Protein AF-A0A3D1LHX7-F1 (afdb_monomer)

Foldseek 3Di:
DDDDDDDDDDDDLQLVVLLVQQLVQQPVVPDPVDDDDDDDDRPDPPDDPQSVCCQAANHWDWDQDDDPPDHDDIDIDGDCPHQPSDPVGGDHPPPDPDD

Solvent-accessible surface area (backbone atoms only — not comparable to full-atom values): 6628 Å² total; per-residue (Å²): 139,83,82,84,68,89,83,84,84,78,89,80,68,61,27,60,57,51,21,52,50,50,36,52,60,52,50,73,66,56,88,73,92,61,92,80,86,86,86,77,90,80,94,60,98,79,76,47,71,63,38,53,46,24,13,40,49,10,44,82,42,73,49,72,74,91,56,99,85,61,94,66,82,66,44,78,46,60,42,81,73,14,30,44,59,47,98,88,41,60,72,65,83,79,79,73,80,87,126

pLDDT: mean 79.18, std 13.97, range [38.69, 94.44]

Secondary structure (DSSP, 8-state):
----PPPP-----HHHHHHHHHHHHHHHH---SSPPPP------TT--HHHHHHHHH--EEEE----TTS----EEEE-TTSS--STT-S---------

Sequence (99 aa):
MGILGPAEAQLVDDRTALKDSVIAKAAHYGDLGIGLVVAVNAINQHLEMIDIMEALFGQESFTFPANIGGAVEPQMQRLPNGAWNGLKGPKTHVFLPCW

Structure (mmCIF, N/CA/C/O backbone):
data_AF-A0A3D1LHX7-F1
#
_entry.id   AF-A0A3D1LHX7-F1
#
loop_
_atom_site.group_PDB
_atom_site.id
_atom_site.type_symbol
_atom_site.label_atom_id
_atom_site.label_alt_id
_atom_site.label_comp_id
_atom_site.label_asym_id
_atom_site.label_entity_id
_atom_site.label_seq_id
_atom_site.pdbx_PDB_ins_code
_atom_site.Cartn_x
_atom_site.Cartn_y
_atom_site.Cartn_z
_atom_site.occupancy
_atom_site.B_iso_or_equiv
_atom_site.auth_seq_id
_atom_site.auth_comp_id
_atom_site.auth_asym_id
_atom_site.auth_atom_id
_atom_site.pdbx_PDB_model_num
ATOM 1 N N . MET A 1 1 ? -14.245 -19.907 -40.488 1.00 40.28 1 MET A N 1
ATOM 2 C CA . MET A 1 1 ? -13.562 -18.597 -40.482 1.00 40.28 1 MET A CA 1
ATOM 3 C C . MET A 1 1 ? -14.100 -17.808 -39.302 1.00 40.28 1 MET A C 1
ATOM 5 O O . MET A 1 1 ? -15.252 -17.402 -39.355 1.00 40.28 1 MET A O 1
ATOM 9 N N . GLY A 1 2 ? -13.339 -17.711 -38.211 1.00 55.56 2 GLY A N 1
ATOM 10 C CA . GLY A 1 2 ? -13.710 -16.913 -37.039 1.00 55.56 2 GLY A CA 1
ATOM 11 C C . GLY A 1 2 ? -13.025 -15.555 -37.118 1.00 55.56 2 GLY A C 1
ATOM 12 O O . GLY A 1 2 ? -11.821 -15.497 -37.354 1.00 55.56 2 GLY A O 1
ATOM 13 N N . ILE A 1 3 ? -13.795 -14.481 -36.981 1.00 61.28 3 ILE A N 1
ATOM 14 C CA . ILE A 1 3 ? -13.286 -13.111 -36.983 1.00 61.28 3 ILE A CA 1
ATOM 15 C C . ILE A 1 3 ? -12.829 -12.811 -35.551 1.00 61.28 3 ILE A C 1
ATOM 17 O O . ILE A 1 3 ? -13.645 -12.852 -34.633 1.00 61.28 3 ILE A O 1
ATOM 21 N N . LEU A 1 4 ? -11.535 -12.559 -35.346 1.00 60.06 4 LEU A N 1
ATOM 22 C CA . LEU A 1 4 ? -11.024 -12.008 -34.089 1.00 60.06 4 LEU A CA 1
ATOM 23 C C . LEU A 1 4 ? -11.477 -10.545 -34.016 1.00 60.06 4 LEU A C 1
ATOM 25 O O . LEU A 1 4 ? -10.975 -9.701 -34.757 1.00 60.06 4 LEU A O 1
ATOM 29 N N . GLY A 1 5 ? -12.475 -10.267 -33.173 1.00 66.62 5 GLY A N 1
ATOM 30 C CA . GLY A 1 5 ? -12.801 -8.899 -32.770 1.00 66.62 5 GLY A CA 1
ATOM 31 C C . GLY A 1 5 ? -11.620 -8.265 -32.024 1.00 66.62 5 GLY A C 1
ATOM 32 O O . GLY A 1 5 ? -10.747 -8.997 -31.550 1.00 66.62 5 GLY A O 1
ATOM 33 N N . PRO A 1 6 ? -11.550 -6.926 -31.939 1.00 68.31 6 PRO A N 1
ATOM 34 C CA . PRO A 1 6 ? -10.450 -6.252 -31.260 1.00 68.31 6 PRO A CA 1
ATOM 35 C C . PRO A 1 6 ? -10.331 -6.772 -29.824 1.00 68.31 6 PRO A C 1
ATOM 37 O O . PRO A 1 6 ? -11.308 -6.793 -29.079 1.00 68.31 6 PRO A O 1
ATOM 40 N N . ALA A 1 7 ? -9.138 -7.235 -29.457 1.00 71.38 7 ALA A N 1
ATOM 41 C CA . ALA A 1 7 ? -8.843 -7.612 -28.086 1.00 71.38 7 ALA A CA 1
ATOM 42 C C . ALA A 1 7 ? -8.666 -6.330 -27.265 1.00 71.38 7 ALA A C 1
ATOM 44 O O . ALA A 1 7 ? -7.752 -5.547 -27.527 1.00 71.38 7 ALA A O 1
ATOM 45 N N . GLU A 1 8 ? -9.540 -6.110 -26.288 1.00 73.62 8 GLU A N 1
ATOM 46 C CA . GLU A 1 8 ? -9.345 -5.081 -25.271 1.00 73.62 8 GLU A CA 1
ATOM 47 C C . GLU A 1 8 ? -8.505 -5.669 -24.134 1.00 73.62 8 GLU A C 1
ATOM 49 O O . GLU A 1 8 ? -8.843 -6.709 -23.570 1.00 73.62 8 GLU A O 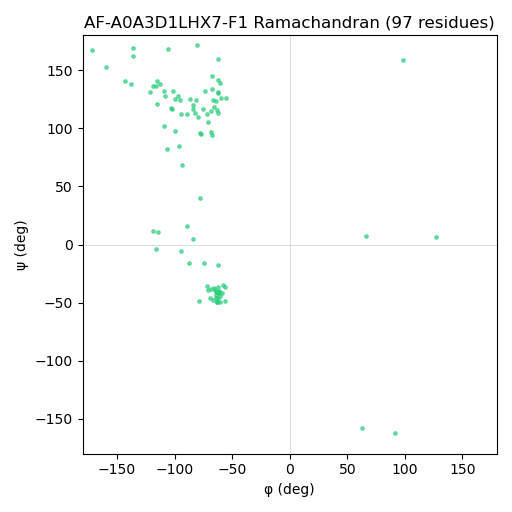1
ATOM 54 N N . ALA A 1 9 ? -7.393 -5.010 -23.809 1.00 74.31 9 ALA A N 1
ATOM 55 C CA . ALA A 1 9 ? -6.572 -5.326 -22.648 1.00 74.31 9 ALA A CA 1
ATOM 56 C C . ALA A 1 9 ? -6.727 -4.201 -21.620 1.00 74.31 9 ALA A C 1
ATOM 58 O O . ALA A 1 9 ? -6.622 -3.024 -21.966 1.00 74.31 9 ALA A O 1
ATOM 59 N N . GLN A 1 10 ? -6.965 -4.562 -20.361 1.00 74.25 10 GLN A N 1
ATOM 60 C CA . GLN A 1 10 ? -6.996 -3.626 -19.240 1.00 74.25 10 GLN A CA 1
ATOM 61 C C . GLN A 1 10 ? -5.854 -3.958 -18.282 1.00 74.25 10 GLN A C 1
ATOM 63 O O . GLN A 1 10 ? -5.558 -5.128 -18.044 1.00 74.25 10 GLN A O 1
ATOM 68 N N . LEU A 1 11 ? -5.207 -2.924 -17.744 1.00 75.88 11 LEU A N 1
ATOM 69 C CA . LEU A 1 11 ? -4.261 -3.081 -16.644 1.00 75.88 11 LEU A CA 1
ATOM 70 C C . LEU A 1 11 ? -5.050 -3.167 -15.338 1.00 75.88 11 LEU A C 1
ATOM 72 O O . LEU A 1 11 ? -5.824 -2.263 -15.023 1.00 75.88 11 LEU A O 1
ATOM 76 N N . VAL A 1 12 ? -4.836 -4.241 -14.587 1.00 78.38 12 VAL A N 1
ATOM 77 C CA . VAL A 1 12 ? -5.395 -4.428 -13.247 1.00 78.38 12 VAL A CA 1
ATOM 78 C C . VAL A 1 12 ? -4.304 -4.077 -12.234 1.00 78.38 12 VAL A C 1
ATOM 80 O O . VAL A 1 12 ? -3.197 -4.599 -12.322 1.00 78.38 12 VAL A O 1
ATOM 83 N N . ASP A 1 13 ? -4.589 -3.154 -11.310 1.00 83.56 13 ASP A N 1
ATOM 84 C CA . ASP A 1 13 ? -3.674 -2.761 -10.224 1.00 83.56 13 ASP A CA 1
ATOM 85 C C . ASP A 1 13 ? -4.172 -3.335 -8.889 1.00 83.56 13 ASP A C 1
ATOM 87 O O . ASP A 1 13 ? -4.847 -2.663 -8.102 1.00 83.56 13 ASP A O 1
ATOM 91 N N . ASP A 1 14 ? -3.839 -4.601 -8.647 1.00 84.81 14 ASP A N 1
ATOM 92 C CA . ASP A 1 14 ? -4.252 -5.326 -7.444 1.00 84.81 14 ASP A CA 1
ATOM 93 C C . ASP A 1 14 ? -3.528 -4.871 -6.186 1.00 84.81 14 ASP A C 1
ATOM 95 O O . ASP A 1 14 ? -4.122 -4.769 -5.105 1.00 84.81 14 ASP A O 1
ATOM 99 N N . ARG A 1 15 ? -2.250 -4.517 -6.331 1.00 89.19 15 ARG A N 1
ATOM 100 C CA . ARG A 1 15 ? -1.427 -4.043 -5.219 1.00 89.19 15 ARG A CA 1
ATOM 101 C C . ARG A 1 15 ? -2.009 -2.792 -4.565 1.00 89.19 15 ARG A C 1
ATOM 103 O O . ARG A 1 15 ? -2.013 -2.694 -3.336 1.00 89.19 15 ARG A O 1
ATOM 110 N N . THR A 1 16 ? -2.510 -1.831 -5.348 1.00 90.00 16 THR A N 1
ATOM 111 C CA . THR A 1 16 ? -3.030 -0.572 -4.798 1.00 90.00 16 THR A CA 1
ATOM 112 C C . THR A 1 16 ? -4.317 -0.823 -4.019 1.00 90.00 16 THR A C 1
ATOM 114 O O . THR A 1 16 ? -4.417 -0.397 -2.868 1.00 90.00 16 THR A O 1
ATOM 117 N N . ALA A 1 17 ? -5.247 -1.597 -4.585 1.00 89.69 17 ALA A N 1
ATOM 118 C CA . ALA A 1 17 ? -6.501 -1.944 -3.920 1.00 89.69 17 ALA A CA 1
ATOM 119 C C . ALA A 1 17 ? -6.276 -2.731 -2.614 1.00 89.69 17 ALA A C 1
ATOM 121 O O . ALA A 1 17 ? -6.925 -2.461 -1.593 1.00 89.69 17 ALA A O 1
ATOM 122 N N . LEU A 1 18 ? -5.324 -3.672 -2.616 1.00 91.19 18 LEU A N 1
ATOM 123 C CA . LEU A 1 18 ? -4.974 -4.452 -1.431 1.00 91.19 18 LEU A CA 1
ATOM 124 C C . LEU A 1 18 ? -4.339 -3.575 -0.343 1.00 91.19 18 LEU A C 1
ATOM 126 O O . LEU A 1 18 ? -4.767 -3.623 0.814 1.00 91.19 18 LEU A O 1
ATOM 130 N N . LYS A 1 19 ? -3.359 -2.740 -0.710 1.00 92.06 19 LYS A N 1
ATOM 131 C CA . LYS A 1 19 ? -2.701 -1.794 0.203 1.00 92.06 19 LYS A CA 1
ATOM 132 C C . LYS A 1 19 ? -3.721 -0.870 0.868 1.00 92.06 19 LYS A C 1
ATOM 134 O O . LYS A 1 19 ? -3.713 -0.728 2.091 1.00 92.06 19 LYS A O 1
ATOM 139 N N . ASP A 1 20 ? -4.611 -0.273 0.081 1.00 91.12 20 ASP A N 1
ATOM 140 C CA . ASP A 1 20 ? -5.597 0.681 0.588 1.00 91.12 20 ASP A CA 1
ATOM 141 C C . ASP A 1 20 ? -6.597 -0.001 1.531 1.00 91.12 20 ASP A C 1
ATOM 143 O O . ASP A 1 20 ? -6.934 0.550 2.579 1.00 91.12 20 ASP A O 1
ATOM 147 N N . SER A 1 21 ? -6.993 -1.242 1.234 1.00 91.00 21 SER A N 1
ATOM 148 C CA . SER A 1 21 ? -7.862 -2.042 2.109 1.00 91.00 21 SER A CA 1
ATOM 149 C C . SER A 1 21 ? -7.208 -2.363 3.460 1.00 91.00 21 SER A C 1
ATOM 151 O O . SER A 1 21 ? -7.859 -2.282 4.506 1.00 91.00 21 SER A O 1
ATOM 153 N N . VAL A 1 22 ? -5.912 -2.694 3.459 1.00 90.06 22 VAL A N 1
ATOM 154 C CA . VAL A 1 22 ? -5.127 -2.909 4.686 1.00 90.06 22 VAL A CA 1
ATOM 155 C C . VAL A 1 22 ? -5.056 -1.622 5.509 1.00 90.06 22 VAL A C 1
ATOM 157 O O . VAL A 1 22 ? -5.347 -1.650 6.706 1.00 90.06 22 VAL A O 1
ATOM 160 N N . ILE A 1 23 ? -4.706 -0.497 4.875 1.00 89.56 23 ILE A N 1
ATOM 161 C CA . ILE A 1 23 ? -4.589 0.807 5.544 1.00 89.56 23 ILE A CA 1
ATOM 162 C C . ILE A 1 23 ? -5.939 1.236 6.120 1.00 89.56 23 ILE A C 1
ATOM 164 O O . ILE A 1 23 ? -5.995 1.638 7.280 1.00 89.56 23 ILE A O 1
ATOM 168 N N . ALA A 1 24 ? -7.027 1.111 5.358 1.00 89.12 24 ALA A N 1
ATOM 169 C CA . ALA A 1 24 ? -8.367 1.473 5.809 1.00 89.12 24 ALA A CA 1
ATOM 170 C C . ALA A 1 24 ? -8.799 0.650 7.031 1.00 89.12 24 ALA A C 1
ATOM 172 O O . ALA A 1 24 ? -9.300 1.206 8.011 1.00 89.12 24 ALA A O 1
ATOM 173 N N . LYS A 1 25 ? -8.553 -0.667 7.016 1.00 88.06 25 LYS A N 1
ATOM 174 C CA . LYS A 1 25 ? -8.889 -1.535 8.148 1.00 88.06 25 LYS A CA 1
ATOM 175 C C . LYS A 1 25 ? -8.022 -1.251 9.373 1.00 88.06 25 LYS A C 1
ATOM 177 O O . LYS A 1 25 ? -8.546 -1.260 10.480 1.00 88.06 25 LYS A O 1
ATOM 182 N N . ALA A 1 26 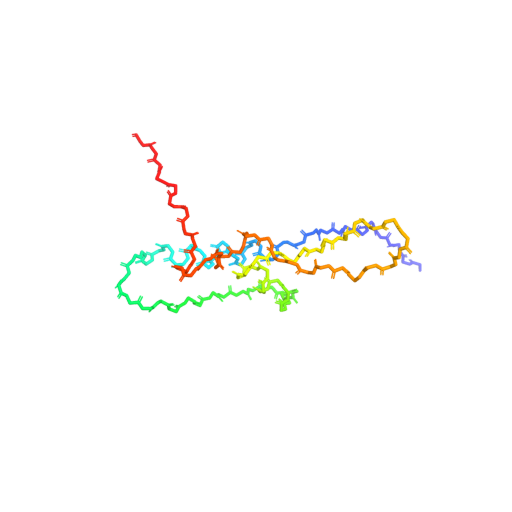? -6.732 -0.970 9.189 1.00 85.31 26 ALA A N 1
ATOM 183 C CA . ALA A 1 26 ? 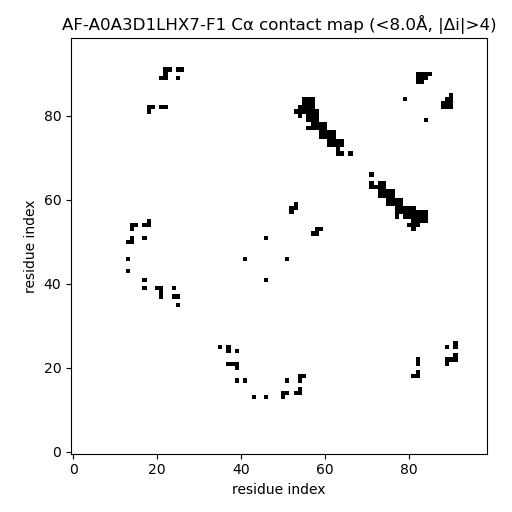-5.857 -0.560 10.285 1.00 85.31 26 ALA A CA 1
ATOM 18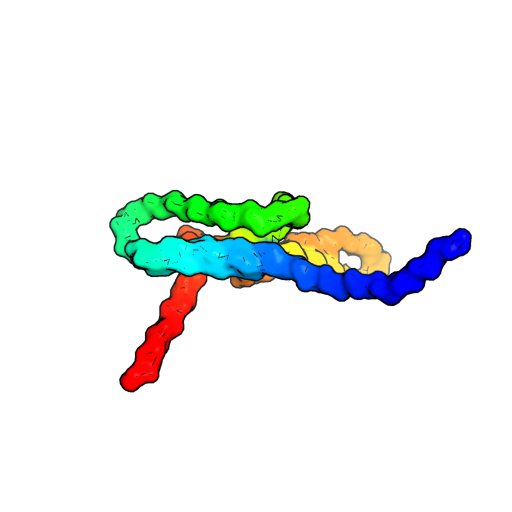4 C C . ALA A 1 26 ? -6.308 0.781 10.891 1.00 85.31 26 ALA A C 1
ATOM 186 O O . ALA A 1 26 ? -6.449 0.895 12.106 1.00 85.31 26 ALA A O 1
ATOM 187 N N . ALA A 1 27 ? -6.611 1.768 10.041 1.00 85.44 27 ALA A N 1
ATOM 188 C CA . ALA A 1 27 ? -7.061 3.096 10.450 1.00 85.44 27 ALA A CA 1
ATOM 189 C C . ALA A 1 27 ? -8.385 3.065 11.221 1.00 85.44 27 ALA A C 1
ATOM 191 O O . ALA A 1 27 ? -8.550 3.829 12.167 1.00 85.44 27 ALA A O 1
ATOM 192 N N . HIS A 1 28 ? -9.310 2.177 10.842 1.00 86.50 28 HIS A N 1
ATOM 193 C CA . HIS A 1 28 ? -10.615 2.054 11.491 1.00 86.50 28 HIS A CA 1
ATOM 194 C C . HIS A 1 28 ? -10.514 1.805 13.003 1.00 86.50 28 HIS A C 1
ATOM 196 O O . HIS A 1 28 ? -11.331 2.323 13.761 1.00 86.50 28 HIS A O 1
ATOM 202 N N . TYR A 1 29 ? -9.514 1.037 13.442 1.00 82.69 29 TYR A N 1
ATOM 203 C CA . TYR A 1 29 ? -9.328 0.716 14.857 1.00 82.69 29 TYR A CA 1
ATOM 204 C C . TYR A 1 29 ? -8.489 1.747 15.621 1.00 82.69 29 TYR A C 1
ATOM 206 O O . TYR A 1 29 ? -8.537 1.765 16.848 1.00 82.69 29 TYR A O 1
ATOM 214 N N . GLY A 1 30 ? -7.753 2.616 14.924 1.00 76.94 30 GLY A N 1
ATOM 215 C CA . GLY A 1 30 ? -6.865 3.592 15.551 1.00 76.94 30 GLY A CA 1
ATOM 216 C C . GLY A 1 30 ? -5.731 2.948 16.358 1.00 76.94 30 GLY A C 1
ATOM 217 O O . GLY A 1 30 ? -5.347 1.801 16.128 1.00 76.94 30 GLY A O 1
ATOM 218 N N . ASP A 1 31 ? -5.170 3.709 17.299 1.00 80.62 31 ASP A N 1
ATOM 219 C CA . ASP A 1 31 ? -4.161 3.194 18.225 1.00 80.62 31 ASP A CA 1
ATOM 220 C C . ASP A 1 31 ? -4.837 2.459 19.389 1.00 80.62 31 ASP A C 1
ATOM 222 O O . ASP A 1 31 ? -5.530 3.062 20.209 1.00 80.62 31 ASP A O 1
ATOM 226 N N . LEU A 1 32 ? -4.632 1.144 19.448 1.00 79.44 32 LEU A N 1
ATOM 227 C CA . LEU A 1 32 ? -5.180 0.282 20.494 1.00 79.44 32 LEU A CA 1
ATOM 228 C C . LEU A 1 32 ? -4.202 0.054 21.661 1.00 79.44 32 LEU A C 1
ATOM 230 O O . LEU A 1 32 ? -4.565 -0.616 22.627 1.00 79.44 32 LEU A O 1
ATOM 234 N N . GLY A 1 33 ? -2.952 0.531 21.573 1.00 80.12 33 GLY A N 1
ATOM 235 C CA . GLY A 1 33 ? -1.899 0.241 22.558 1.00 80.12 33 GLY A CA 1
ATOM 236 C C . GLY A 1 33 ? -1.461 -1.233 22.617 1.00 80.12 33 GLY A C 1
ATOM 237 O O . GLY A 1 33 ? -0.684 -1.613 23.492 1.00 80.12 33 GLY A O 1
ATOM 238 N N . ILE A 1 34 ? -1.951 -2.067 21.695 1.00 80.19 34 ILE A N 1
ATOM 239 C CA . ILE A 1 34 ? -1.656 -3.499 21.563 1.00 80.19 34 ILE A CA 1
ATOM 240 C C . ILE A 1 34 ? -1.423 -3.857 20.091 1.00 80.19 34 ILE A C 1
ATOM 242 O O . ILE A 1 34 ? -1.808 -3.114 19.188 1.00 80.19 34 ILE A O 1
ATOM 246 N N . GLY A 1 35 ? -0.796 -5.008 19.835 1.00 76.94 35 GLY A N 1
ATOM 247 C CA . GLY A 1 35 ? -0.580 -5.494 18.471 1.00 76.94 35 GLY A CA 1
ATOM 248 C C . GLY A 1 35 ? -1.899 -5.753 17.734 1.00 76.94 35 GLY A C 1
ATOM 249 O O . GLY A 1 35 ? -2.783 -6.427 18.260 1.00 76.94 35 GLY A O 1
ATOM 250 N N . LEU A 1 36 ? -2.013 -5.244 16.506 1.00 75.06 36 LEU A N 1
ATOM 251 C CA . LEU A 1 36 ? -3.175 -5.435 15.638 1.00 75.06 36 LEU A CA 1
ATOM 252 C C . LEU A 1 36 ? -2.887 -6.510 14.582 1.00 75.06 36 LEU A C 1
ATOM 254 O O . LEU A 1 36 ? -1.870 -6.453 13.892 1.00 75.06 36 LEU A O 1
ATOM 258 N N . VAL A 1 37 ? -3.817 -7.452 14.408 1.00 83.25 37 VAL A N 1
ATOM 259 C CA . VAL A 1 37 ? -3.822 -8.387 13.273 1.00 83.25 37 VAL A CA 1
ATOM 260 C C . VAL A 1 37 ? -4.868 -7.919 12.265 1.00 83.25 37 VAL A C 1
ATOM 262 O O . VAL A 1 37 ? -6.061 -7.884 12.563 1.00 83.25 37 VAL A O 1
ATOM 265 N N . VAL A 1 38 ? -4.422 -7.558 11.060 1.00 80.81 38 VAL A N 1
ATOM 266 C CA . VAL A 1 38 ? -5.293 -7.095 9.971 1.00 80.81 38 VAL A CA 1
ATOM 267 C C . VA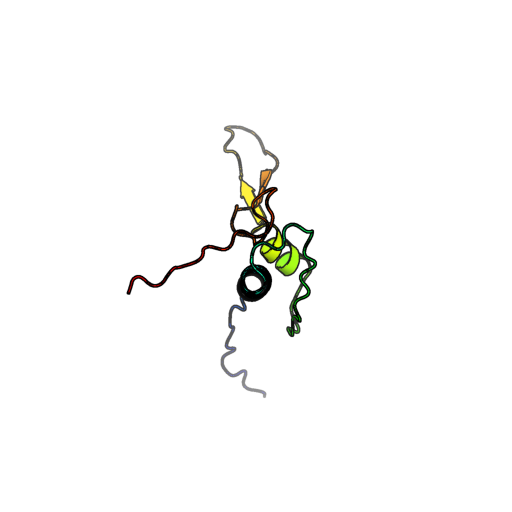L A 1 38 ? -5.475 -8.220 8.959 1.00 80.81 38 VAL A C 1
ATOM 269 O O . VAL A 1 38 ? -4.522 -8.642 8.316 1.00 80.81 38 VAL A O 1
ATOM 272 N N . ALA A 1 39 ? -6.713 -8.682 8.797 1.00 85.94 39 ALA A N 1
ATOM 273 C CA . ALA A 1 39 ? -7.096 -9.620 7.744 1.00 85.94 39 ALA A CA 1
ATOM 274 C C . ALA A 1 39 ? -7.950 -8.905 6.691 1.00 85.94 39 ALA A C 1
ATOM 276 O O . ALA A 1 39 ? -8.955 -8.280 7.042 1.00 85.94 39 ALA A O 1
ATOM 277 N N . VAL A 1 40 ? -7.581 -9.007 5.417 1.00 84.69 40 VAL A N 1
ATOM 278 C CA . VAL A 1 40 ? -8.327 -8.437 4.285 1.00 84.69 40 VAL A CA 1
ATOM 279 C C . VAL A 1 40 ? -8.750 -9.577 3.369 1.00 84.69 40 VAL A C 1
ATOM 281 O O . VAL A 1 40 ? -7.965 -10.486 3.115 1.00 84.69 40 VAL A O 1
ATOM 284 N N . ASN A 1 41 ? -9.996 -9.544 2.898 1.00 86.50 41 ASN A N 1
ATOM 285 C CA . ASN A 1 41 ? -10.454 -10.469 1.870 1.00 86.50 41 ASN A CA 1
ATOM 286 C C . ASN A 1 41 ? -10.053 -9.914 0.501 1.00 86.50 41 ASN A C 1
ATOM 288 O O . ASN A 1 41 ? -10.471 -8.810 0.155 1.00 86.50 41 ASN A O 1
ATOM 292 N N . ALA A 1 42 ? -9.258 -10.663 -0.256 1.00 82.25 42 ALA A N 1
ATOM 293 C CA . ALA A 1 42 ? -8.839 -10.282 -1.595 1.00 82.25 42 ALA A CA 1
ATOM 294 C C . ALA A 1 42 ? -9.539 -11.194 -2.609 1.00 82.25 42 ALA A C 1
ATOM 296 O O . ALA A 1 42 ? -9.172 -12.354 -2.776 1.00 82.25 42 ALA A O 1
ATOM 297 N N . ILE A 1 43 ? -10.587 -10.676 -3.252 1.00 78.75 43 ILE A N 1
ATOM 298 C CA . ILE A 1 43 ? -11.329 -11.399 -4.289 1.00 78.75 43 ILE A CA 1
ATOM 299 C C . ILE A 1 43 ? -10.777 -10.956 -5.646 1.00 78.75 43 ILE A C 1
ATOM 301 O O . ILE A 1 43 ? -11.311 -10.039 -6.264 1.00 78.75 43 ILE A O 1
ATOM 305 N N . ASN A 1 44 ? -9.694 -11.593 -6.093 1.00 78.06 44 ASN A N 1
ATOM 306 C CA . ASN A 1 44 ? -9.182 -11.457 -7.456 1.00 78.06 44 ASN A CA 1
ATOM 307 C C . ASN A 1 44 ? -8.641 -12.810 -7.959 1.00 78.06 44 ASN A C 1
ATOM 309 O O . ASN A 1 44 ? -8.035 -13.563 -7.201 1.00 78.06 44 ASN A O 1
ATOM 313 N N . GLN A 1 45 ? -8.892 -13.123 -9.232 1.00 76.06 45 GLN A N 1
ATOM 314 C CA . GLN A 1 45 ? -8.414 -14.328 -9.917 1.00 76.06 45 GLN A CA 1
ATOM 315 C C . GLN A 1 45 ? -6.917 -14.289 -10.277 1.00 76.06 45 GLN A C 1
ATOM 317 O O . GLN A 1 45 ? -6.348 -15.334 -10.579 1.00 76.06 45 GLN A O 1
ATOM 322 N N . HIS A 1 46 ? -6.298 -13.109 -10.246 1.00 82.00 46 HIS A N 1
ATOM 323 C CA . HIS A 1 46 ? -4.924 -12.845 -10.676 1.00 82.00 46 HIS A CA 1
ATOM 324 C C . HIS A 1 46 ? -4.024 -12.333 -9.549 1.00 82.00 46 HIS A C 1
ATOM 326 O O . HIS A 1 46 ? -2.918 -11.892 -9.824 1.00 82.00 46 HIS A O 1
ATOM 332 N N . LEU A 1 47 ? -4.476 -12.398 -8.292 1.00 86.00 47 LEU A N 1
ATOM 333 C CA . LEU A 1 47 ? -3.650 -11.977 -7.166 1.00 86.00 47 LEU A CA 1
ATOM 334 C C . LEU A 1 47 ? -2.471 -12.938 -6.987 1.00 86.00 47 LEU A C 1
ATOM 336 O O . LEU A 1 47 ? -2.659 -14.099 -6.607 1.00 86.00 47 LEU A O 1
ATOM 340 N N . GLU A 1 48 ? -1.260 -12.433 -7.187 1.00 89.06 48 GLU A N 1
ATOM 341 C CA . GLU A 1 48 ? -0.036 -13.193 -6.990 1.00 89.06 48 GLU A CA 1
ATOM 342 C C . GLU A 1 48 ? 0.703 -12.771 -5.713 1.00 89.06 48 GLU A C 1
ATOM 344 O O . GLU A 1 48 ? 0.415 -11.762 -5.064 1.00 89.06 48 GLU A O 1
ATOM 349 N N . MET A 1 49 ? 1.703 -13.570 -5.330 1.00 91.12 49 MET A N 1
ATOM 350 C CA . MET A 1 49 ? 2.556 -13.257 -4.181 1.00 91.12 49 MET A CA 1
ATOM 351 C C . MET A 1 49 ? 3.249 -11.899 -4.346 1.00 91.12 49 MET A C 1
ATOM 353 O O . MET A 1 49 ? 3.434 -11.190 -3.359 1.00 91.12 49 MET A O 1
ATOM 357 N N . ILE A 1 50 ? 3.618 -11.520 -5.574 1.00 91.38 50 ILE A N 1
ATOM 358 C CA . ILE A 1 50 ? 4.267 -10.234 -5.833 1.00 91.38 50 ILE A CA 1
ATOM 359 C C . ILE A 1 50 ? 3.332 -9.066 -5.504 1.00 91.38 50 ILE A C 1
ATOM 361 O O . ILE A 1 50 ? 3.751 -8.171 -4.779 1.00 91.38 50 ILE A O 1
ATOM 365 N N . ASP A 1 51 ? 2.050 -9.124 -5.878 1.00 90.69 51 ASP A N 1
ATOM 366 C CA . ASP A 1 51 ? 1.070 -8.079 -5.550 1.00 90.69 51 ASP A CA 1
ATOM 367 C C . ASP A 1 51 ? 0.898 -7.916 -4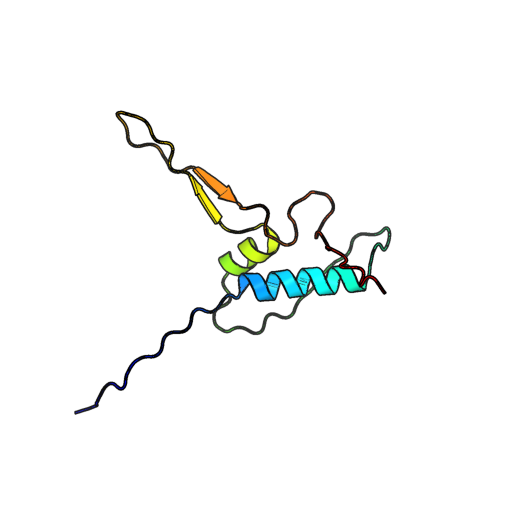.039 1.00 90.69 51 ASP A C 1
ATOM 369 O O . ASP A 1 51 ? 0.826 -6.798 -3.524 1.00 90.69 51 ASP A O 1
ATOM 373 N N . ILE A 1 52 ? 0.885 -9.040 -3.312 1.00 92.06 52 ILE A N 1
ATOM 374 C CA . ILE A 1 52 ? 0.823 -9.054 -1.847 1.00 92.06 52 ILE A CA 1
ATOM 375 C C . ILE A 1 52 ? 2.077 -8.395 -1.265 1.00 92.06 52 ILE A C 1
ATOM 377 O O . ILE A 1 52 ? 1.978 -7.511 -0.411 1.00 92.06 52 ILE A O 1
ATOM 381 N N . MET A 1 53 ? 3.263 -8.790 -1.729 1.00 93.00 53 MET A N 1
ATOM 382 C CA . MET A 1 53 ? 4.530 -8.246 -1.240 1.00 93.00 53 MET A CA 1
ATOM 383 C C . MET A 1 53 ? 4.677 -6.757 -1.562 1.00 93.00 53 MET A C 1
ATOM 385 O O . MET A 1 53 ? 5.137 -5.994 -0.711 1.00 93.00 53 MET A O 1
ATOM 389 N N . GLU A 1 54 ? 4.248 -6.321 -2.743 1.00 93.88 54 GLU A N 1
ATOM 390 C CA . GLU A 1 54 ? 4.271 -4.917 -3.140 1.00 93.88 54 GLU A CA 1
ATOM 391 C C . GLU A 1 54 ? 3.24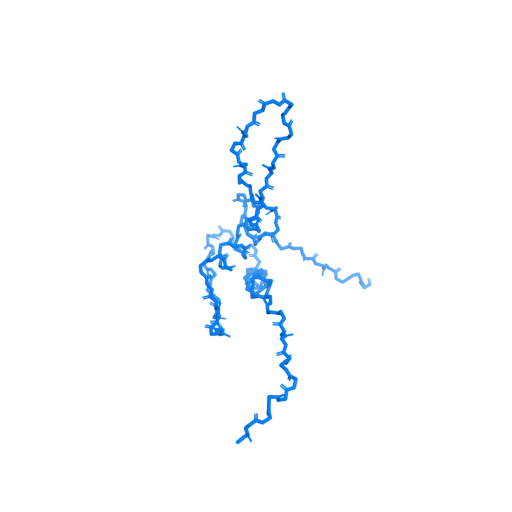2 -4.075 -2.379 1.00 93.88 54 GLU A C 1
ATOM 393 O O . GLU A 1 54 ? 3.557 -2.962 -1.950 1.00 93.88 54 GLU A O 1
ATOM 398 N N . ALA A 1 55 ? 2.042 -4.606 -2.129 1.00 92.56 55 ALA A N 1
ATOM 399 C CA . ALA A 1 55 ? 1.041 -3.941 -1.301 1.00 92.56 55 ALA A CA 1
ATOM 400 C C . ALA A 1 55 ? 1.524 -3.748 0.143 1.00 92.56 55 ALA A C 1
ATOM 402 O O . ALA A 1 55 ? 1.312 -2.689 0.740 1.00 92.56 55 ALA A O 1
ATOM 403 N N . LEU A 1 56 ? 2.185 -4.759 0.717 1.00 91.62 56 LEU A N 1
ATOM 404 C CA . LEU A 1 56 ? 2.642 -4.730 2.105 1.00 91.62 56 LEU A CA 1
ATOM 405 C C . LEU A 1 56 ? 3.926 -3.918 2.277 1.00 91.62 56 LEU A C 1
ATOM 407 O O . LEU A 1 56 ? 3.982 -3.058 3.153 1.00 91.62 56 LEU A O 1
ATOM 411 N N . PHE A 1 57 ? 4.940 -4.161 1.450 1.00 91.94 57 PHE A N 1
ATOM 412 C CA . PHE A 1 57 ? 6.309 -3.676 1.673 1.00 91.94 57 PHE A CA 1
ATOM 413 C C . PHE A 1 57 ? 6.799 -2.699 0.607 1.00 91.94 57 PHE A C 1
ATOM 415 O O . PHE A 1 57 ? 7.887 -2.141 0.741 1.00 91.94 57 PHE A O 1
ATOM 422 N N . GLY A 1 58 ? 5.986 -2.462 -0.418 1.00 93.25 58 GLY A N 1
ATOM 423 C CA . GLY A 1 58 ? 6.272 -1.536 -1.497 1.00 93.25 58 GLY A CA 1
ATOM 424 C C . GLY A 1 58 ? 6.811 -2.209 -2.750 1.00 93.25 58 GLY A C 1
ATOM 425 O O . GLY A 1 58 ? 7.314 -3.336 -2.716 1.00 93.25 58 GLY A O 1
ATOM 426 N N . GLN A 1 59 ? 6.668 -1.489 -3.859 1.00 94.44 59 GLN A N 1
ATOM 427 C CA . GLN A 1 59 ? 6.965 -1.976 -5.205 1.00 94.44 59 GLN A CA 1
ATOM 428 C C . GLN A 1 59 ? 8.434 -2.336 -5.376 1.00 94.44 59 GLN A C 1
ATOM 430 O O . GLN A 1 59 ? 9.312 -1.621 -4.882 1.00 94.44 59 GLN A O 1
ATOM 435 N N . GLU A 1 60 ? 8.690 -3.417 -6.102 1.00 93.38 60 GLU A N 1
ATOM 436 C CA . GLU A 1 60 ? 10.032 -3.822 -6.489 1.00 93.38 60 GLU A CA 1
ATOM 437 C C . GLU A 1 60 ? 10.612 -2.811 -7.486 1.00 93.38 60 GLU A C 1
ATOM 439 O O . GLU A 1 60 ? 9.956 -2.357 -8.421 1.00 93.38 60 GLU A O 1
ATOM 444 N N . SER A 1 61 ? 11.858 -2.411 -7.259 1.00 92.62 61 SER A N 1
ATOM 445 C CA . SER A 1 61 ? 12.581 -1.469 -8.105 1.00 92.62 61 SER A CA 1
ATOM 446 C C . SER A 1 61 ? 14.010 -1.952 -8.282 1.00 92.62 61 SER A C 1
ATOM 448 O O . SER A 1 61 ? 14.646 -2.396 -7.329 1.00 92.62 61 SER A O 1
ATOM 450 N N . PHE A 1 62 ? 14.533 -1.854 -9.498 1.00 91.00 62 PHE A N 1
ATOM 451 C CA . PHE A 1 62 ? 15.891 -2.276 -9.818 1.00 91.00 62 PHE A CA 1
ATOM 452 C C . PHE A 1 62 ? 16.714 -1.061 -10.228 1.00 91.00 62 PHE A C 1
ATOM 454 O O . PHE A 1 62 ? 16.386 -0.363 -11.187 1.00 91.00 62 PHE A O 1
ATOM 461 N N . THR A 1 63 ? 17.800 -0.814 -9.498 1.00 89.12 63 THR A N 1
ATOM 462 C CA . THR A 1 63 ? 18.778 0.213 -9.861 1.00 89.12 63 THR A CA 1
ATOM 463 C C . THR A 1 63 ? 19.918 -0.436 -10.632 1.00 89.12 63 THR A C 1
ATOM 465 O O . THR A 1 63 ? 20.565 -1.358 -10.134 1.00 89.12 63 THR A O 1
ATOM 468 N N . PHE A 1 64 ? 20.183 0.072 -11.834 1.00 86.81 64 PHE A N 1
ATOM 469 C CA . PHE A 1 64 ? 21.305 -0.342 -12.671 1.00 86.81 64 PHE A CA 1
ATOM 470 C C . PHE A 1 64 ? 22.433 0.687 -12.524 1.00 86.81 64 PHE A C 1
ATOM 472 O O . PHE A 1 64 ? 22.364 1.752 -13.143 1.00 86.81 64 PHE A O 1
ATOM 479 N N . PRO A 1 65 ? 23.443 0.440 -11.671 1.00 80.56 65 PRO A N 1
ATOM 480 C CA . PRO A 1 65 ? 24.545 1.377 -11.507 1.00 80.56 65 PRO A CA 1
ATOM 481 C C . PRO A 1 65 ? 25.329 1.493 -12.818 1.00 80.56 65 PRO A C 1
ATOM 483 O O . PRO A 1 65 ? 25.821 0.505 -13.361 1.00 80.56 65 PRO A O 1
ATOM 486 N N . ALA A 1 66 ? 25.456 2.718 -13.328 1.00 73.50 66 ALA A N 1
ATOM 487 C CA . ALA A 1 66 ? 26.281 2.985 -14.494 1.00 73.50 66 ALA A CA 1
ATOM 488 C C . ALA A 1 66 ? 27.756 2.865 -14.096 1.00 73.50 66 ALA A C 1
ATOM 490 O O . ALA A 1 66 ? 28.263 3.687 -13.333 1.00 73.50 66 ALA A O 1
ATOM 491 N N . ASN A 1 67 ? 28.449 1.854 -14.617 1.00 66.94 67 ASN A N 1
ATOM 492 C CA . ASN A 1 67 ? 29.899 1.774 -14.527 1.00 66.94 67 ASN A CA 1
ATOM 493 C C . ASN A 1 67 ? 30.491 1.723 -15.936 1.00 66.94 67 ASN A C 1
ATOM 495 O O . ASN A 1 67 ? 30.044 0.954 -16.789 1.00 66.94 67 ASN A O 1
ATOM 499 N N . ILE A 1 68 ? 31.488 2.567 -16.192 1.00 57.91 68 ILE A N 1
ATOM 500 C CA . ILE A 1 68 ? 32.194 2.597 -17.471 1.00 57.91 68 ILE A CA 1
ATOM 501 C C . ILE A 1 68 ? 33.153 1.401 -17.470 1.00 57.91 68 ILE A C 1
ATOM 503 O O . ILE A 1 68 ? 34.249 1.488 -16.925 1.00 57.91 68 ILE A O 1
ATOM 507 N N . GLY A 1 69 ? 32.730 0.275 -18.053 1.00 63.47 69 GLY A N 1
ATOM 508 C CA . GLY A 1 69 ? 33.635 -0.829 -18.403 1.00 63.47 69 GLY A CA 1
ATOM 509 C C . GLY A 1 69 ? 33.286 -2.232 -17.900 1.00 63.47 69 GLY A C 1
ATOM 510 O O . GLY A 1 69 ? 34.091 -3.134 -18.111 1.00 63.47 69 GLY A O 1
ATOM 511 N N . GLY A 1 70 ? 32.125 -2.470 -17.281 1.00 66.50 70 GLY A N 1
ATOM 512 C CA . GLY A 1 70 ? 31.750 -3.826 -16.859 1.00 66.50 70 GLY A CA 1
ATOM 513 C C . GLY A 1 70 ? 30.256 -4.027 -16.634 1.00 66.50 70 GLY A C 1
ATOM 514 O O . GLY A 1 70 ? 29.540 -3.081 -16.311 1.00 66.50 70 GLY A O 1
ATOM 515 N N . ALA A 1 71 ? 29.796 -5.271 -16.799 1.00 67.12 71 ALA A N 1
ATOM 516 C CA . ALA A 1 71 ? 28.466 -5.685 -16.366 1.00 67.12 71 ALA A CA 1
ATOM 517 C C . ALA A 1 71 ? 28.412 -5.635 -14.834 1.00 67.12 71 ALA A C 1
ATOM 519 O O . ALA A 1 71 ? 29.249 -6.241 -14.164 1.00 67.12 71 ALA A O 1
ATOM 520 N N . VAL A 1 72 ? 27.453 -4.891 -14.287 1.00 76.50 72 VAL A N 1
ATOM 521 C CA . VAL A 1 72 ? 27.197 -4.838 -12.846 1.00 76.50 72 VAL A CA 1
ATOM 522 C C . VAL A 1 72 ? 25.848 -5.478 -12.577 1.00 76.50 72 VAL A C 1
ATOM 524 O O . VAL A 1 72 ? 24.893 -5.248 -13.319 1.00 76.50 72 VAL A O 1
ATOM 527 N N . GLU A 1 73 ? 25.782 -6.270 -11.512 1.00 84.88 73 GLU A N 1
ATOM 528 C CA . GLU A 1 73 ? 24.539 -6.887 -11.066 1.00 84.88 73 GLU A CA 1
ATOM 529 C C . GLU A 1 73 ? 23.523 -5.799 -10.661 1.00 84.88 73 GLU A C 1
ATOM 531 O O . GLU A 1 73 ? 23.882 -4.886 -9.901 1.00 84.88 73 GLU A O 1
ATOM 536 N N . PRO A 1 74 ? 22.272 -5.848 -11.154 1.00 87.88 74 PRO A N 1
ATOM 537 C CA . PRO A 1 74 ? 21.239 -4.912 -10.739 1.00 87.88 74 PRO A CA 1
ATOM 538 C C . PRO A 1 74 ? 20.972 -5.014 -9.237 1.00 87.88 74 PRO A C 1
ATOM 540 O O . PRO A 1 74 ? 20.891 -6.096 -8.659 1.00 87.88 74 PRO A O 1
ATOM 543 N N . GLN A 1 75 ? 20.795 -3.860 -8.596 1.00 90.50 75 GLN A N 1
ATOM 544 C CA . GLN A 1 75 ? 20.455 -3.797 -7.180 1.00 90.50 75 GLN A CA 1
ATOM 545 C C . GLN A 1 75 ? 18.943 -3.692 -7.018 1.00 90.50 75 GLN A C 1
ATOM 547 O O . GLN A 1 75 ? 18.347 -2.668 -7.363 1.00 90.50 75 GLN A O 1
ATOM 552 N N . MET A 1 76 ? 18.333 -4.742 -6.472 1.00 90.94 76 MET A N 1
ATOM 553 C CA . MET A 1 76 ? 16.924 -4.733 -6.094 1.00 90.94 76 MET A CA 1
ATOM 554 C C . MET A 1 76 ? 16.715 -3.893 -4.828 1.00 90.94 76 MET A C 1
ATOM 556 O O . MET A 1 76 ? 17.415 -4.051 -3.827 1.00 90.94 76 MET A O 1
ATOM 560 N N . GLN A 1 77 ? 15.721 -3.016 -4.867 1.00 92.38 77 GLN A N 1
ATOM 561 C CA . GLN A 1 77 ? 15.232 -2.213 -3.754 1.00 92.38 77 GLN A CA 1
ATOM 562 C C . GLN A 1 77 ? 13.698 -2.233 -3.753 1.00 92.38 77 GLN A C 1
ATOM 564 O O . GLN A 1 77 ? 13.073 -2.677 -4.717 1.00 92.38 77 GLN A O 1
ATOM 569 N N . ARG A 1 78 ? 13.077 -1.741 -2.676 1.00 91.31 78 ARG A N 1
ATOM 570 C CA . ARG A 1 78 ? 11.628 -1.504 -2.629 1.00 91.31 78 ARG A CA 1
ATOM 571 C C . ARG A 1 78 ? 11.331 -0.022 -2.471 1.00 91.31 78 ARG A C 1
ATOM 573 O O . ARG A 1 78 ? 11.969 0.660 -1.668 1.00 91.31 78 ARG A O 1
ATOM 580 N N . LEU A 1 79 ? 10.357 0.476 -3.226 1.00 92.50 79 LEU A N 1
ATOM 581 C CA . LEU A 1 79 ? 9.845 1.830 -3.044 1.00 92.50 79 LEU A CA 1
ATOM 582 C C . LEU A 1 79 ? 9.110 1.926 -1.694 1.00 92.50 79 LEU A C 1
ATOM 584 O O . LEU A 1 79 ? 8.434 0.980 -1.304 1.00 92.50 79 LEU A O 1
ATOM 588 N N . PRO A 1 80 ? 9.163 3.059 -0.972 1.00 90.31 80 PRO A N 1
ATOM 589 C CA . PRO A 1 80 ? 8.527 3.203 0.344 1.00 90.31 80 PRO A CA 1
ATOM 590 C C . PRO A 1 80 ? 7.000 3.428 0.256 1.00 90.31 80 PRO A C 1
ATOM 592 O O . PRO A 1 80 ? 6.436 4.244 0.988 1.00 90.31 80 PRO A O 1
ATOM 595 N N . ASN A 1 81 ? 6.322 2.730 -0.659 1.00 90.62 81 ASN A N 1
ATOM 596 C CA . ASN A 1 81 ? 4.920 2.940 -1.029 1.00 90.62 81 ASN A CA 1
ATOM 597 C C . ASN A 1 81 ? 3.980 1.769 -0.682 1.00 90.62 81 ASN A C 1
ATOM 599 O O . ASN A 1 81 ? 2.824 1.788 -1.105 1.00 90.62 81 ASN A O 1
ATOM 603 N N . GLY A 1 82 ? 4.451 0.787 0.092 1.00 92.00 82 GLY A N 1
ATOM 604 C CA . GLY A 1 82 ? 3.608 -0.245 0.701 1.00 92.00 82 GLY A CA 1
ATOM 605 C C . GLY A 1 82 ? 2.917 0.238 1.978 1.00 92.00 82 GLY A C 1
ATOM 606 O O . GLY A 1 82 ? 3.220 1.315 2.499 1.00 92.00 82 GLY A O 1
ATOM 607 N N . ALA A 1 83 ? 2.005 -0.578 2.506 1.00 90.62 83 ALA A N 1
ATOM 608 C CA . ALA A 1 83 ? 1.313 -0.298 3.760 1.00 90.62 83 ALA A CA 1
ATOM 609 C C . ALA A 1 83 ? 2.310 -0.194 4.929 1.00 90.62 83 ALA A C 1
ATOM 611 O O . ALA A 1 83 ? 2.312 0.803 5.648 1.00 90.62 83 ALA A O 1
ATOM 612 N N . TRP A 1 84 ? 3.210 -1.171 5.067 1.00 88.31 84 TRP A N 1
ATOM 613 C CA . TRP A 1 84 ? 4.251 -1.260 6.096 1.00 88.31 84 TRP A CA 1
ATOM 614 C C . TRP A 1 84 ? 5.585 -0.660 5.627 1.00 88.31 84 TRP A C 1
ATOM 616 O O . TRP A 1 84 ? 6.587 -1.352 5.467 1.00 88.31 84 TRP A O 1
ATOM 626 N N . ASN A 1 85 ? 5.632 0.661 5.452 1.00 81.56 85 ASN A N 1
ATOM 627 C CA . ASN A 1 85 ? 6.866 1.369 5.078 1.00 81.56 85 ASN A CA 1
ATOM 628 C C . ASN A 1 85 ? 7.732 1.822 6.278 1.00 81.56 85 ASN A C 1
ATOM 630 O O . ASN A 1 85 ? 8.612 2.672 6.129 1.00 81.56 85 ASN A O 1
ATOM 634 N N . GLY A 1 86 ? 7.500 1.278 7.48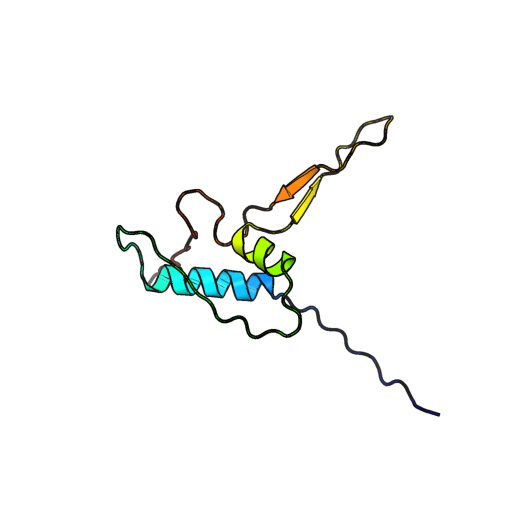1 1.00 76.31 86 GLY A N 1
ATOM 635 C CA . GLY A 1 86 ? 8.313 1.553 8.667 1.00 76.31 86 GLY A CA 1
ATOM 636 C C . GLY A 1 86 ? 7.987 0.667 9.874 1.00 76.31 86 GLY A C 1
ATOM 637 O O . GLY A 1 86 ? 6.953 0.007 9.928 1.00 76.31 86 GLY A O 1
ATOM 638 N N . LEU A 1 87 ? 8.863 0.696 10.886 1.00 72.12 87 LEU A N 1
ATOM 639 C CA . LEU A 1 87 ? 8.772 -0.146 12.095 1.00 72.12 87 LEU A CA 1
ATOM 640 C C . LEU A 1 87 ? 7.512 0.087 12.943 1.00 72.12 87 LEU A C 1
ATOM 642 O O . LEU A 1 87 ? 7.169 -0.742 13.778 1.00 72.12 87 LEU A O 1
ATOM 646 N N . LYS A 1 88 ? 6.831 1.220 12.746 1.00 73.25 88 LYS A N 1
ATOM 647 C CA . LYS A 1 88 ? 5.617 1.591 13.485 1.00 73.25 88 LYS A CA 1
ATOM 648 C C . LYS A 1 88 ? 4.333 0.991 12.900 1.00 73.25 88 LYS A C 1
ATOM 650 O O . LYS A 1 88 ? 3.256 1.303 13.391 1.00 73.25 88 LYS A O 1
ATOM 655 N N . GLY A 1 89 ? 4.436 0.139 11.882 1.00 71.88 89 GLY A N 1
ATOM 656 C CA . GLY A 1 89 ? 3.277 -0.485 11.254 1.00 71.88 89 GLY A CA 1
ATOM 657 C C . GLY A 1 89 ? 2.735 0.309 10.063 1.00 71.88 89 GLY A C 1
ATOM 658 O O . GLY A 1 89 ? 3.454 1.151 9.513 1.00 71.88 89 GLY A O 1
ATOM 659 N N . PRO A 1 90 ? 1.485 0.040 9.643 1.00 74.81 90 PRO A N 1
ATOM 660 C CA . PRO A 1 90 ? 0.882 0.710 8.507 1.00 74.81 90 PRO A CA 1
ATOM 661 C C . PRO A 1 90 ? 0.803 2.219 8.719 1.00 74.81 90 PRO A C 1
ATOM 663 O O . PRO A 1 90 ? 0.248 2.675 9.720 1.00 74.81 90 PRO A O 1
ATOM 666 N N . LYS A 1 91 ? 1.330 3.017 7.786 1.00 67.25 91 LYS A N 1
ATOM 667 C CA . LYS A 1 91 ? 1.169 4.473 7.871 1.00 67.25 91 LYS A CA 1
ATOM 668 C C . LYS A 1 91 ? -0.206 4.878 7.364 1.00 67.25 91 LYS A C 1
ATOM 670 O O . LYS A 1 91 ? -0.480 4.853 6.169 1.00 67.25 91 LYS A O 1
ATOM 675 N N . THR A 1 92 ? -1.050 5.318 8.284 1.00 60.72 92 THR A N 1
ATOM 676 C CA . THR A 1 92 ? -2.330 5.943 7.967 1.00 60.72 92 THR A CA 1
ATOM 677 C C . THR A 1 92 ? -2.113 7.446 7.817 1.00 60.72 92 THR A C 1
ATOM 679 O O . THR A 1 92 ? -1.814 8.135 8.794 1.00 60.72 92 THR A O 1
ATOM 682 N N . HIS A 1 93 ? -2.266 7.985 6.610 1.00 53.34 93 HIS A N 1
ATOM 683 C CA . HIS A 1 93 ? -2.454 9.425 6.459 1.00 53.34 93 HIS A CA 1
ATOM 684 C C . HIS A 1 93 ? -3.910 9.723 6.809 1.00 53.34 93 HIS A C 1
ATOM 686 O O . HIS A 1 93 ? -4.799 9.542 5.982 1.00 53.34 93 HIS A O 1
ATOM 692 N N . VAL A 1 94 ? -4.172 10.125 8.055 1.00 47.75 94 VAL A N 1
ATOM 693 C CA . VAL A 1 94 ? -5.481 10.674 8.413 1.00 47.75 94 VAL A CA 1
ATOM 694 C C . VAL A 1 94 ? -5.593 12.016 7.695 1.00 47.75 94 VAL A C 1
ATOM 696 O O . VAL A 1 94 ? -5.050 13.020 8.151 1.00 47.75 94 VAL A O 1
ATOM 699 N N . PHE A 1 95 ? -6.253 12.032 6.537 1.00 41.75 95 PHE A N 1
ATOM 700 C CA . PHE A 1 95 ? -6.777 13.271 5.978 1.00 41.75 95 PHE A CA 1
ATOM 701 C C . PHE A 1 95 ? -7.898 13.720 6.910 1.00 41.75 95 PHE A C 1
ATOM 703 O O . PHE A 1 95 ? -9.026 13.242 6.819 1.00 41.75 95 PHE A O 1
ATOM 710 N N . LEU A 1 96 ? -7.569 14.592 7.861 1.00 43.12 96 LEU A N 1
ATOM 711 C CA . LEU A 1 96 ? -8.588 15.341 8.579 1.00 43.12 96 LEU A CA 1
ATOM 712 C C . LEU A 1 96 ? -9.250 16.266 7.549 1.00 43.12 96 LEU A C 1
ATOM 714 O O . LEU A 1 96 ? -8.544 17.091 6.962 1.00 43.12 96 LEU A O 1
ATOM 718 N N . PRO A 1 97 ? -10.562 16.143 7.280 1.00 38.69 97 PRO A N 1
ATOM 719 C CA . PRO A 1 97 ? -11.251 17.168 6.520 1.00 38.69 97 PRO A CA 1
ATOM 720 C C . PRO A 1 97 ? -11.187 18.455 7.345 1.00 38.69 97 PRO A C 1
ATOM 722 O O . PRO A 1 97 ? -11.709 18.511 8.460 1.00 38.69 97 PRO A O 1
ATOM 725 N N . CYS A 1 98 ? -10.499 19.471 6.826 1.00 42.81 98 CYS A N 1
ATOM 726 C CA . CYS A 1 98 ? -10.662 20.830 7.319 1.00 42.81 98 CYS A CA 1
ATOM 727 C C . CYS A 1 98 ? -12.122 21.22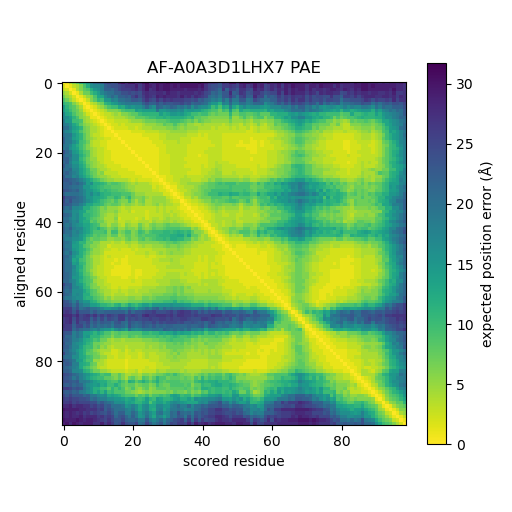9 7.068 1.00 42.81 98 CYS A C 1
ATOM 729 O O . CYS A 1 98 ? -12.537 21.319 5.912 1.00 42.81 98 CYS A O 1
ATOM 731 N N . TRP A 1 99 ? -12.877 21.406 8.150 1.00 47.84 99 TRP A N 1
ATOM 732 C CA . TRP A 1 99 ? -14.157 22.110 8.174 1.00 47.84 99 TRP A CA 1
ATOM 733 C C . TRP A 1 99 ? -13.919 23.550 8.615 1.00 47.84 99 TRP A C 1
ATOM 735 O O . TRP A 1 99 ? -13.057 23.743 9.506 1.00 47.84 99 TRP A O 1
#

Radius of gyration: 19.34 Å; Cα contacts (8 Å, |Δi|>4): 103; chains: 1; bounding box: 48×41×63 Å

Mean predicted aligned error: 10.11 Å